Protein AF-A0A0D0AHR0-F1 (afdb_monomer_lite)

Organism: NCBI:txid930992

Sequence (178 aa):
MTPVDTYTAQATVGDVNKGITNHKNLESDSTALLVFGNGDGGGGALPKMLENLRRIRAATNEHRELPSVSMGSSVEEFFADIEEASKEGKTLPVWKGELYLEFHRGTYTSHGSIKKGNRKCEILLRDVERVATLTSLLKPKGHSYVYPKRAIDECWEKVLLNQFHDGKLMEFWRIYDV

Radius of gyration: 24.06 Å; chains: 1; bounding box: 58×38×59 Å

pLDDT: mean 90.04, std 12.07, range [38.44, 98.31]

Foldseek 3Di:
DAQLPDLADLLALVSQQSSQVSPPCVVLPRGGDRRHFHDPPDDGHDPVNVVSLVVLQVVCVVDVVGDHDDPDDDPVVVVVVSCVSNVNVVSPDDDDDDPDDPPDPCLVPPPVVLVVVLVVLVVVLVVLQVVLVCCVVVPDPPDPRDRPVVVSVVSVVVSVVCVPPCSSPDDPPVVPPD

Structure (mmCIF, N/CA/C/O backbone):
data_AF-A0A0D0AHR0-F1
#
_entry.id   AF-A0A0D0AHR0-F1
#
loop_
_atom_site.group_PDB
_atom_site.id
_atom_site.type_symbol
_atom_site.label_atom_id
_atom_site.label_alt_id
_atom_site.label_comp_id
_atom_site.label_asym_id
_atom_site.label_entity_id
_atom_site.label_seq_id
_atom_site.pdbx_PDB_ins_code
_atom_site.Cartn_x
_atom_site.Cartn_y
_atom_site.Cartn_z
_atom_site.occupancy
_atom_site.B_iso_or_equiv
_atom_site.auth_seq_id
_atom_site.auth_comp_id
_atom_site.auth_asym_id
_atom_site.auth_atom_id
_atom_site.pdbx_PDB_model_num
ATOM 1 N N . MET A 1 1 ? -5.793 -6.057 8.668 1.00 88.38 1 MET A N 1
ATOM 2 C CA . MET A 1 1 ? -6.557 -4.963 8.015 1.00 88.38 1 MET A CA 1
ATOM 3 C C . MET A 1 1 ? -7.205 -4.139 9.114 1.00 88.38 1 MET A C 1
ATOM 5 O O . MET A 1 1 ? -7.516 -4.724 10.144 1.00 88.38 1 MET A O 1
ATOM 9 N N . THR A 1 2 ? -7.371 -2.824 8.947 1.00 90.38 2 THR A N 1
ATOM 10 C CA . THR A 1 2 ? -8.048 -2.023 9.983 1.00 90.38 2 THR A CA 1
ATOM 11 C C . THR A 1 2 ? -9.527 -2.432 10.086 1.00 90.38 2 THR A C 1
ATOM 13 O O . THR A 1 2 ? -10.182 -2.535 9.048 1.00 90.38 2 THR A O 1
ATOM 16 N N . PRO A 1 3 ? -10.073 -2.667 11.293 1.00 93.06 3 PRO A N 1
ATOM 17 C CA . PRO A 1 3 ? -11.492 -2.994 11.473 1.00 93.06 3 PRO A CA 1
ATOM 18 C C . PRO A 1 3 ? -12.455 -1.834 11.178 1.00 93.06 3 PRO A C 1
ATOM 20 O O . PRO A 1 3 ? -13.663 -2.029 11.118 1.00 93.06 3 PRO A O 1
ATOM 23 N N . VAL A 1 4 ? -11.944 -0.612 11.007 1.00 93.38 4 VAL A N 1
ATOM 24 C CA . VAL A 1 4 ? -12.758 0.606 10.833 1.00 93.38 4 VAL A CA 1
ATOM 25 C C . VAL A 1 4 ? -13.273 0.763 9.388 1.00 93.38 4 VAL A C 1
ATOM 27 O O . VAL A 1 4 ? -14.006 1.704 9.094 1.00 93.38 4 VAL A O 1
ATOM 30 N N . ASP A 1 5 ? -12.923 -0.166 8.489 1.00 91.81 5 ASP A N 1
ATOM 31 C CA . ASP A 1 5 ? -13.314 -0.221 7.067 1.00 91.81 5 ASP A CA 1
ATOM 32 C C . ASP A 1 5 ? -12.935 1.027 6.243 1.00 91.81 5 ASP A C 1
ATOM 34 O O . ASP A 1 5 ? -13.360 1.193 5.101 1.00 91.81 5 ASP A O 1
ATOM 38 N N . THR A 1 6 ? -12.110 1.913 6.801 1.00 93.62 6 THR A N 1
ATOM 39 C CA . THR A 1 6 ? -11.575 3.087 6.120 1.00 93.62 6 THR A CA 1
ATOM 40 C C . THR A 1 6 ? -10.198 3.445 6.663 1.00 93.62 6 THR A C 1
ATOM 42 O O . THR A 1 6 ? -9.903 3.243 7.841 1.00 93.62 6 THR A O 1
ATOM 45 N N . TYR A 1 7 ? -9.361 4.009 5.796 1.00 93.69 7 TYR A N 1
ATOM 46 C CA . TYR A 1 7 ? -8.111 4.659 6.181 1.00 93.69 7 TYR A CA 1
ATOM 47 C C . TYR A 1 7 ? -8.281 6.181 6.379 1.00 93.69 7 TYR A C 1
ATOM 49 O O . TYR A 1 7 ? -7.326 6.874 6.723 1.00 93.69 7 TYR A O 1
ATOM 57 N N . THR A 1 8 ? -9.498 6.702 6.181 1.00 95.69 8 THR A N 1
ATOM 58 C CA . THR A 1 8 ? -9.861 8.124 6.289 1.00 95.69 8 THR A CA 1
ATOM 59 C C . THR A 1 8 ? -10.764 8.428 7.491 1.00 95.69 8 THR A C 1
ATOM 61 O O . THR A 1 8 ? -11.595 9.344 7.465 1.00 95.69 8 THR A O 1
ATOM 64 N N . ALA A 1 9 ? -10.628 7.645 8.570 1.00 96.44 9 ALA A N 1
ATOM 65 C CA . ALA A 1 9 ? -11.443 7.812 9.771 1.00 96.44 9 ALA A CA 1
ATOM 66 C C . ALA A 1 9 ? -11.324 9.238 10.335 1.00 96.44 9 ALA A C 1
ATOM 68 O O . ALA A 1 9 ? -10.282 9.888 10.230 1.00 96.44 9 ALA A O 1
ATOM 69 N N . GLN A 1 10 ? -12.391 9.728 10.969 1.00 96.31 10 GLN A N 1
ATOM 70 C CA . GLN A 1 10 ? -12.476 11.111 11.458 1.00 96.31 10 GLN A CA 1
ATOM 71 C C . GLN A 1 10 ? -12.183 11.221 12.961 1.00 96.31 10 GLN A C 1
ATOM 73 O O . GLN A 1 10 ? -12.466 12.249 13.586 1.00 96.31 10 GLN A O 1
ATOM 78 N N . ALA A 1 11 ? -11.604 10.163 13.540 1.00 95.81 11 ALA A N 1
ATOM 79 C CA . ALA A 1 11 ? -11.278 10.053 14.958 1.00 95.81 11 ALA A CA 1
ATOM 80 C C . ALA A 1 11 ? -12.490 10.320 15.869 1.00 95.81 11 ALA A C 1
ATOM 82 O O . ALA A 1 11 ? -12.405 11.033 16.872 1.00 95.81 11 ALA A O 1
ATOM 83 N N . THR A 1 12 ? -13.651 9.789 15.489 1.00 95.62 12 THR A N 1
ATOM 84 C CA . THR A 1 12 ? -14.868 9.874 16.300 1.00 95.62 12 THR A CA 1
ATOM 85 C C . THR A 1 12 ? -14.955 8.708 17.285 1.00 95.62 12 THR A C 1
ATOM 87 O O . THR A 1 12 ? -14.305 7.679 17.110 1.00 95.62 12 THR A O 1
ATOM 90 N N . VAL A 1 13 ? -15.810 8.831 18.308 1.00 94.50 13 VAL A N 1
ATOM 91 C CA . VAL A 1 13 ? -16.115 7.716 19.229 1.00 94.50 13 VAL A CA 1
ATOM 92 C C . VAL A 1 13 ? -16.622 6.492 18.458 1.00 94.50 13 VAL A C 1
ATOM 94 O O . VAL A 1 13 ? -16.250 5.365 18.768 1.00 94.50 13 VAL A O 1
ATOM 97 N N . GLY A 1 14 ? -17.432 6.714 17.417 1.00 94.38 14 GLY A N 1
ATOM 98 C CA . GLY A 1 14 ? -17.928 5.644 16.554 1.00 94.38 14 GLY A CA 1
ATOM 99 C C . GLY A 1 14 ? -16.807 4.915 15.812 1.00 94.38 14 GLY A C 1
ATOM 100 O O . GLY A 1 14 ? -16.839 3.692 15.735 1.00 94.38 14 GLY A O 1
ATOM 101 N N . ASP A 1 15 ? -15.800 5.641 15.319 1.00 95.25 15 ASP A N 1
ATOM 102 C CA . ASP A 1 15 ? -14.640 5.039 14.646 1.00 95.25 15 ASP A CA 1
ATOM 103 C C . ASP A 1 15 ? -13.801 4.198 15.616 1.00 95.25 15 ASP A C 1
ATOM 105 O O . ASP A 1 15 ? -13.403 3.083 15.284 1.00 95.25 15 ASP A O 1
ATOM 109 N N . VAL A 1 16 ? -13.584 4.697 16.838 1.00 94.38 16 VAL A N 1
ATOM 110 C CA . VAL A 1 16 ? -12.866 3.960 17.891 1.00 94.38 16 VAL A CA 1
ATOM 111 C C . VAL A 1 16 ? -13.621 2.688 18.277 1.00 94.38 16 VAL A C 1
ATOM 113 O O . VAL A 1 16 ? -13.024 1.615 18.322 1.00 94.38 16 VAL A O 1
ATOM 116 N N . ASN A 1 17 ? -14.939 2.771 18.482 1.00 93.62 17 ASN A N 1
ATOM 117 C CA . ASN A 1 17 ? -15.757 1.599 18.800 1.00 93.62 17 ASN A CA 1
ATOM 118 C C . ASN A 1 17 ? -15.735 0.556 17.679 1.00 93.62 17 ASN A C 1
ATOM 120 O O . ASN A 1 17 ? -15.578 -0.631 17.965 1.00 93.62 17 ASN A O 1
ATOM 124 N N . LYS A 1 18 ? -15.815 0.987 16.412 1.00 94.44 18 LYS A N 1
ATOM 125 C CA . LYS A 1 18 ? -15.683 0.088 15.253 1.00 94.44 18 LYS A CA 1
ATOM 126 C C . LYS A 1 18 ? -14.368 -0.680 15.265 1.00 94.44 18 LYS A C 1
ATOM 128 O O . LYS A 1 18 ? -14.365 -1.843 14.876 1.00 94.44 18 LYS A O 1
ATOM 133 N N . GLY A 1 19 ? -13.289 -0.066 15.755 1.00 92.25 19 GLY A N 1
ATOM 134 C CA . GLY A 1 19 ? -11.989 -0.715 15.918 1.00 92.25 19 GLY A CA 1
ATOM 135 C C . GLY A 1 19 ? -12.085 -2.067 16.628 1.00 92.25 19 GLY A C 1
ATOM 136 O O . GLY A 1 19 ? -11.433 -3.013 16.209 1.00 92.25 19 GLY A O 1
ATOM 137 N N . ILE A 1 20 ? -12.957 -2.191 17.631 1.00 91.31 20 ILE A N 1
ATOM 138 C CA . ILE A 1 20 ? -13.172 -3.455 18.344 1.00 91.31 20 ILE A CA 1
ATOM 139 C C . ILE A 1 20 ? -14.380 -4.212 17.791 1.00 91.31 20 ILE A C 1
ATOM 141 O O . ILE A 1 20 ? -14.270 -5.396 17.491 1.00 91.31 20 ILE A O 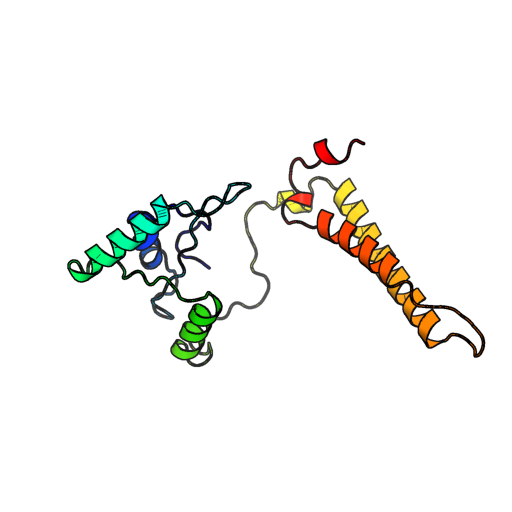1
ATOM 145 N N . THR A 1 21 ? -15.529 -3.557 17.599 1.00 92.31 21 THR A N 1
ATOM 146 C CA . THR A 1 21 ? -16.772 -4.263 17.236 1.00 92.31 21 THR A CA 1
ATOM 147 C C . THR A 1 21 ? -16.727 -4.916 15.854 1.00 92.31 21 THR A C 1
ATOM 149 O O . THR A 1 21 ? -17.436 -5.893 15.622 1.00 92.31 21 THR A O 1
ATOM 152 N N . ASN A 1 22 ? -15.916 -4.391 14.930 1.00 94.44 22 ASN A N 1
ATOM 153 C CA . ASN A 1 22 ? -15.763 -4.946 13.583 1.00 94.44 22 ASN A CA 1
ATOM 154 C C . ASN A 1 22 ? -14.549 -5.874 13.448 1.00 94.44 22 ASN A C 1
ATOM 156 O O . ASN A 1 22 ? -14.359 -6.457 12.374 1.00 94.44 22 ASN A O 1
ATOM 160 N N . HIS A 1 23 ? -13.727 -6.021 14.490 1.00 94.25 23 HIS A N 1
ATOM 161 C CA . HIS A 1 23 ? -12.523 -6.838 14.422 1.00 94.25 23 HIS A CA 1
ATOM 162 C C . HIS A 1 23 ? -12.910 -8.312 14.252 1.00 94.25 23 HIS A C 1
ATOM 164 O O . HIS A 1 23 ? -13.562 -8.909 15.105 1.00 94.25 23 HIS A O 1
ATOM 170 N N . LYS A 1 24 ? -12.548 -8.901 13.107 1.00 93.06 24 LYS A N 1
ATOM 171 C CA . LYS A 1 24 ? -13.088 -10.204 12.684 1.00 93.06 24 LYS A CA 1
ATOM 172 C C . LYS A 1 24 ? -12.522 -11.401 13.443 1.00 93.06 24 LYS A C 1
ATOM 174 O O . LYS A 1 24 ? -13.201 -12.416 13.478 1.00 93.06 24 LYS A O 1
ATOM 179 N N . ASN A 1 25 ? -11.338 -11.257 14.042 1.00 90.50 25 ASN A N 1
ATOM 180 C CA . ASN A 1 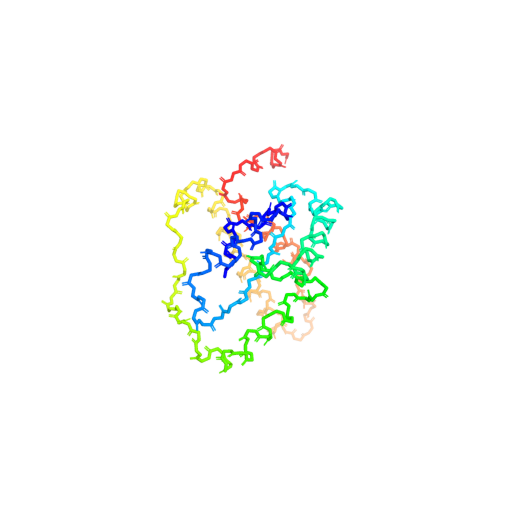25 ? -10.634 -12.334 14.747 1.00 90.50 25 ASN A CA 1
ATOM 181 C C . ASN A 1 25 ? -10.146 -11.863 16.133 1.00 90.50 25 ASN A C 1
ATOM 183 O O . ASN A 1 25 ? -8.947 -11.881 16.411 1.00 90.50 25 ASN A O 1
ATOM 187 N N . LEU A 1 26 ? -11.053 -11.342 16.971 1.00 89.81 26 LEU A N 1
ATOM 188 C CA . LEU A 1 26 ? -10.715 -10.840 18.321 1.00 89.81 26 LEU A CA 1
ATOM 189 C C . LEU A 1 26 ? -10.098 -11.912 19.231 1.00 89.81 26 LEU A C 1
ATOM 191 O O . LEU A 1 26 ? -9.380 -11.600 20.173 1.00 89.81 26 LEU A O 1
ATOM 195 N N . GLU A 1 27 ? -10.390 -13.179 18.954 1.00 86.44 27 GLU A N 1
ATOM 196 C CA . GLU A 1 27 ? -9.831 -14.338 19.642 1.00 86.44 27 GLU A CA 1
ATOM 197 C C . GLU A 1 27 ? -8.335 -14.537 19.380 1.00 86.44 27 GLU A C 1
ATOM 199 O O . GLU A 1 27 ? -7.667 -15.208 20.164 1.00 86.44 27 GLU A O 1
ATOM 204 N N . SER A 1 28 ? -7.818 -13.983 18.278 1.00 87.38 28 SER A N 1
ATOM 205 C CA . SER A 1 28 ? -6.396 -14.048 17.929 1.00 87.38 28 SER A CA 1
ATOM 206 C C . SER A 1 28 ? -5.619 -12.858 18.482 1.00 87.38 28 SER A C 1
ATOM 208 O O . SER A 1 28 ? -4.504 -13.037 18.962 1.00 87.38 28 SER A O 1
ATOM 210 N N . ASP A 1 29 ? -6.207 -11.665 18.408 1.00 88.81 29 ASP A N 1
ATOM 211 C CA . ASP A 1 29 ? -5.669 -10.433 18.977 1.00 88.81 29 ASP A CA 1
ATOM 212 C C . ASP A 1 29 ? -6.805 -9.432 19.235 1.00 88.81 29 ASP A C 1
ATOM 214 O O . ASP A 1 29 ? -7.741 -9.323 18.439 1.00 88.81 29 ASP A O 1
ATOM 218 N N . SER A 1 30 ? -6.727 -8.706 20.351 1.00 89.69 30 SER A N 1
ATOM 219 C CA . SER A 1 30 ? -7.757 -7.752 20.782 1.00 89.69 30 SER A CA 1
ATOM 220 C C . SER A 1 30 ? -7.371 -6.290 20.551 1.00 89.69 30 SER A C 1
ATOM 222 O O . SER A 1 30 ? -7.983 -5.397 21.142 1.00 89.69 30 SER A O 1
ATOM 224 N N . THR A 1 31 ? -6.343 -6.026 19.744 1.00 92.44 31 THR A N 1
ATOM 225 C CA . THR A 1 31 ? -5.900 -4.673 19.411 1.00 92.44 31 THR A CA 1
ATOM 226 C C . THR A 1 31 ? -6.340 -4.284 18.002 1.00 92.44 31 THR A C 1
ATOM 228 O O . THR A 1 31 ? -6.607 -5.115 17.138 1.00 92.44 31 THR A O 1
ATOM 231 N N . ALA A 1 32 ? -6.478 -2.982 17.760 1.00 94.12 32 ALA A N 1
ATOM 232 C CA . ALA A 1 32 ? -6.881 -2.474 16.459 1.00 94.12 32 ALA A CA 1
ATOM 233 C C . ALA A 1 32 ? -6.107 -1.208 16.115 1.00 94.12 32 ALA A C 1
ATOM 235 O O . ALA A 1 32 ? -6.036 -0.267 16.907 1.00 94.12 32 ALA A O 1
ATOM 236 N N . LEU A 1 33 ? -5.581 -1.165 14.892 1.00 95.19 33 LEU A N 1
ATOM 237 C CA . LEU A 1 33 ? -4.951 0.030 14.353 1.00 95.19 33 LEU A CA 1
ATOM 238 C C . LEU A 1 33 ? -6.019 0.969 13.781 1.00 95.19 33 LEU A C 1
ATOM 240 O O . LEU A 1 33 ? -6.675 0.651 12.781 1.00 95.19 33 LEU A O 1
ATOM 244 N N . LEU A 1 34 ? -6.173 2.140 14.400 1.00 95.69 34 LEU A N 1
ATOM 245 C CA . LEU A 1 34 ? -7.001 3.228 13.887 1.00 95.69 34 LEU A CA 1
ATOM 246 C C . LEU A 1 34 ? -6.171 4.107 12.946 1.00 95.69 34 LEU A C 1
ATOM 248 O O . LEU A 1 34 ? -5.272 4.822 13.384 1.00 95.69 34 LEU A O 1
ATOM 252 N N . VAL A 1 35 ? -6.516 4.096 11.661 1.00 95.62 35 VAL A N 1
ATOM 253 C CA . VAL A 1 35 ? -5.927 4.990 10.659 1.00 95.62 35 VAL A CA 1
ATOM 254 C C . VAL A 1 35 ? -6.906 6.133 10.407 1.00 95.62 35 VAL A C 1
ATOM 256 O O . VAL A 1 35 ? -8.058 5.892 10.051 1.00 95.62 35 VAL A O 1
ATOM 259 N N . PHE A 1 36 ? -6.474 7.372 10.637 1.00 95.50 36 PHE A N 1
ATOM 260 C CA . PHE A 1 36 ? -7.338 8.551 10.580 1.00 95.50 36 PHE A CA 1
ATOM 261 C C . PHE A 1 36 ? -6.689 9.698 9.802 1.00 95.50 36 PHE A C 1
ATOM 263 O O . PHE A 1 36 ? -5.468 9.856 9.789 1.00 95.50 36 PHE A O 1
ATOM 270 N N . GLY A 1 37 ? -7.524 10.522 9.173 1.00 96.00 37 GLY A N 1
ATOM 271 C CA . GLY A 1 37 ? -7.102 11.641 8.336 1.00 96.00 37 GLY A CA 1
ATOM 272 C C . GLY A 1 37 ? -7.936 11.777 7.068 1.00 96.00 37 GLY A C 1
ATOM 273 O O . GLY A 1 37 ? -8.821 10.976 6.793 1.00 96.00 37 GLY A O 1
ATOM 274 N N . ASN A 1 38 ? -7.661 12.814 6.283 1.00 94.88 38 ASN A N 1
ATOM 275 C CA . ASN A 1 38 ? -8.332 13.058 5.011 1.00 94.88 38 ASN A CA 1
ATOM 276 C C . ASN A 1 38 ? -7.473 12.508 3.862 1.00 94.88 38 ASN A C 1
ATOM 278 O O . ASN A 1 38 ? -6.495 13.149 3.473 1.00 94.88 38 ASN A O 1
ATOM 282 N N . GLY A 1 39 ? -7.826 11.315 3.372 1.00 91.25 39 GLY A N 1
ATOM 283 C CA . GLY A 1 39 ? -7.213 10.643 2.218 1.00 91.25 39 GLY A CA 1
ATOM 284 C C . GLY A 1 39 ? -7.861 11.024 0.884 1.00 91.25 39 GLY A C 1
ATOM 285 O O . GLY A 1 39 ? -8.443 12.101 0.783 1.00 91.25 39 GLY A O 1
ATOM 286 N N . ASP A 1 40 ? -7.735 10.165 -0.134 1.00 89.19 40 ASP A N 1
ATOM 287 C CA . ASP A 1 40 ? -8.353 10.342 -1.464 1.00 89.19 40 ASP A CA 1
ATOM 288 C C . ASP A 1 40 ? -8.050 11.711 -2.124 1.00 89.19 40 ASP A C 1
ATOM 290 O O . ASP A 1 40 ? -8.926 12.381 -2.668 1.00 89.19 40 ASP A O 1
ATOM 294 N N . GLY A 1 41 ? -6.792 12.165 -2.032 1.00 85.94 41 GLY A N 1
ATOM 295 C CA . GLY A 1 41 ? -6.362 13.496 -2.498 1.00 85.94 41 GLY A CA 1
ATOM 296 C C . GLY A 1 41 ? -6.561 14.633 -1.483 1.00 85.94 41 GLY A C 1
ATOM 297 O O . GLY A 1 41 ? -6.378 15.802 -1.821 1.00 85.94 41 GLY A O 1
ATOM 298 N N . GLY A 1 42 ? -6.933 14.310 -0.242 1.00 86.31 42 GLY A N 1
ATOM 299 C CA . GLY A 1 42 ? -7.057 15.242 0.878 1.00 86.31 42 GLY A CA 1
ATOM 300 C C . GLY A 1 42 ? -5.735 15.620 1.568 1.00 86.31 42 GLY A C 1
ATOM 301 O O . GLY A 1 42 ? -4.647 15.183 1.203 1.00 86.31 42 GLY A O 1
ATOM 302 N N . GLY A 1 43 ? -5.841 16.472 2.595 1.00 86.69 43 GLY A N 1
ATOM 303 C CA . GLY A 1 43 ? -4.708 17.087 3.306 1.00 86.69 43 GLY A CA 1
ATOM 304 C C . GLY A 1 43 ? -4.243 16.386 4.592 1.00 86.69 43 GLY A C 1
ATOM 305 O O . GLY A 1 43 ? -3.590 17.029 5.410 1.00 86.69 43 GLY A O 1
ATOM 306 N N . GLY A 1 44 ? -4.599 15.115 4.818 1.00 93.31 44 GLY A N 1
ATOM 307 C CA . GLY A 1 44 ? -4.176 14.356 6.005 1.00 93.31 44 GLY A CA 1
ATOM 308 C C . GLY A 1 44 ? -4.972 14.658 7.285 1.00 93.31 44 GLY A C 1
ATOM 309 O O . GLY A 1 44 ? -6.136 15.062 7.231 1.00 93.31 44 GLY A O 1
ATOM 310 N N . ALA A 1 45 ? -4.381 14.384 8.452 1.00 95.19 45 ALA A N 1
ATOM 311 C CA . ALA A 1 45 ? -5.050 14.517 9.749 1.00 95.19 45 ALA A CA 1
ATOM 312 C C . ALA A 1 45 ? -5.161 15.977 10.218 1.00 95.19 45 ALA A C 1
ATOM 314 O O . ALA A 1 45 ? -4.213 16.755 10.131 1.00 95.19 45 ALA A O 1
ATOM 315 N N . LEU A 1 46 ? -6.321 16.340 10.772 1.00 96.06 46 LEU A N 1
ATOM 316 C CA . LEU A 1 46 ? -6.586 17.689 11.281 1.00 96.06 46 LEU A CA 1
ATOM 317 C C . LEU A 1 46 ? -6.351 17.783 12.798 1.00 96.06 46 LEU A C 1
ATOM 319 O O . LEU A 1 46 ? -6.633 16.818 13.512 1.00 96.06 46 LEU A O 1
ATOM 323 N N . PRO A 1 47 ? -5.977 18.961 13.339 1.00 97.00 47 PRO A N 1
ATOM 324 C CA . PRO A 1 47 ? -5.819 19.159 14.785 1.00 97.00 47 PRO A CA 1
ATOM 325 C C . PRO A 1 47 ? -7.046 18.731 15.603 1.00 97.00 47 PRO A C 1
ATOM 327 O O . PRO A 1 47 ? -6.913 18.112 16.655 1.00 97.00 47 PRO A O 1
ATOM 330 N N . LYS A 1 48 ? -8.257 18.968 15.078 1.00 96.94 48 LYS A N 1
ATOM 331 C CA . LYS A 1 48 ? -9.520 18.524 15.692 1.00 96.94 48 LYS A CA 1
ATOM 332 C C . LYS A 1 48 ? -9.558 17.011 15.943 1.00 96.94 48 LYS A C 1
ATOM 334 O O . LYS A 1 48 ? -10.087 16.588 16.964 1.00 96.94 48 LYS A O 1
ATOM 339 N N . MET A 1 49 ? -9.016 16.205 15.029 1.00 97.44 49 MET A N 1
ATOM 340 C CA . MET A 1 49 ? -8.987 14.745 15.167 1.00 97.44 49 MET A CA 1
ATOM 341 C C . MET A 1 49 ? -8.111 14.336 16.353 1.00 97.44 49 MET A C 1
ATOM 343 O O . MET A 1 49 ? -8.518 13.509 17.162 1.00 97.44 49 MET A O 1
ATOM 347 N N . LEU A 1 50 ? -6.951 14.980 16.515 1.00 96.38 50 LEU A N 1
ATOM 348 C CA . LEU A 1 50 ? -6.063 14.744 17.656 1.00 96.38 50 LEU A CA 1
ATOM 349 C C . LEU A 1 50 ? -6.729 15.135 18.980 1.00 96.38 50 LEU A C 1
ATOM 351 O O . LEU A 1 50 ? -6.646 14.382 19.950 1.00 96.38 50 LEU A O 1
ATOM 355 N N . GLU A 1 51 ? -7.432 16.272 19.020 1.00 96.62 51 GLU A N 1
ATOM 356 C CA . GLU A 1 51 ? -8.164 16.671 20.227 1.00 96.62 51 GLU A CA 1
ATOM 357 C C . GLU A 1 51 ? -9.321 15.728 20.555 1.00 96.62 51 GLU A C 1
ATOM 359 O O . GLU A 1 51 ? -9.570 15.448 21.729 1.00 96.62 51 GLU A O 1
ATOM 364 N N . ASN A 1 52 ? -10.000 15.184 19.543 1.00 96.06 52 ASN A N 1
ATOM 365 C CA . ASN A 1 52 ? -11.010 14.156 19.761 1.00 96.06 52 ASN A CA 1
ATOM 366 C C . ASN A 1 52 ? -10.393 12.905 20.399 1.00 96.06 52 ASN A C 1
ATOM 368 O O . ASN A 1 52 ? -10.894 12.457 21.426 1.00 96.06 52 ASN A O 1
ATOM 372 N N . LEU A 1 53 ? -9.283 12.381 19.864 1.00 95.69 53 LEU A N 1
ATOM 373 C CA . LEU A 1 53 ? -8.615 11.201 20.435 1.00 95.69 53 LEU A CA 1
ATOM 374 C C . LEU A 1 53 ? -8.140 11.447 21.869 1.00 95.69 53 LEU A C 1
ATOM 376 O O . LEU A 1 53 ? -8.296 10.575 22.721 1.00 95.69 53 LEU A O 1
ATOM 380 N N . ARG A 1 54 ? -7.620 12.645 22.170 1.00 94.69 54 ARG A N 1
ATOM 381 C CA . ARG A 1 54 ? -7.251 13.024 23.543 1.00 94.69 54 ARG A CA 1
ATOM 382 C C . ARG A 1 54 ? -8.450 13.006 24.486 1.00 94.69 54 ARG A C 1
ATOM 384 O O . ARG A 1 54 ? -8.336 12.480 25.590 1.00 94.69 54 ARG A O 1
ATOM 391 N N . ARG A 1 55 ? -9.597 13.545 24.060 1.00 94.25 55 ARG A N 1
ATOM 392 C CA . ARG A 1 55 ? -10.838 13.540 24.855 1.00 94.25 55 ARG A CA 1
ATOM 393 C C . ARG A 1 55 ? -11.399 12.135 25.041 1.00 94.25 55 ARG A C 1
ATOM 395 O O . ARG A 1 55 ? -11.818 11.808 26.144 1.00 94.25 55 ARG A O 1
ATOM 402 N N . ILE A 1 56 ? -11.366 11.305 23.998 1.00 94.38 56 ILE A N 1
ATOM 403 C CA . ILE A 1 56 ? -11.788 9.900 24.071 1.00 94.38 56 ILE A CA 1
ATOM 404 C C . ILE A 1 56 ? -10.909 9.150 25.072 1.00 94.38 56 ILE A C 1
ATOM 406 O O . ILE A 1 56 ? -11.430 8.539 25.998 1.00 94.38 56 ILE A O 1
ATOM 410 N N . ARG A 1 57 ? -9.581 9.283 24.965 1.00 93.19 57 ARG A N 1
ATOM 411 C CA . ARG A 1 57 ? -8.639 8.691 25.923 1.00 93.19 57 ARG A CA 1
ATOM 412 C C . ARG A 1 57 ? -8.899 9.173 27.353 1.00 93.19 57 ARG A C 1
ATOM 414 O O 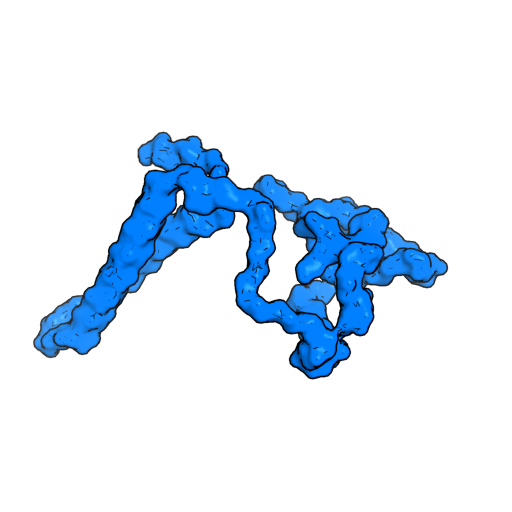. ARG A 1 57 ? -8.927 8.363 28.272 1.00 93.19 57 ARG A O 1
ATOM 421 N N . ALA A 1 58 ? -9.127 10.470 27.555 1.00 92.06 58 ALA A N 1
ATOM 422 C CA . ALA A 1 58 ? -9.459 10.998 28.877 1.00 92.06 58 ALA A CA 1
ATOM 423 C C . ALA A 1 58 ? -10.754 10.382 29.438 1.00 92.06 58 ALA A C 1
ATOM 425 O O . ALA A 1 58 ? -10.773 9.975 30.594 1.00 92.06 58 ALA A O 1
ATOM 426 N N . ALA A 1 59 ? -11.798 10.239 28.614 1.00 91.56 59 ALA A N 1
ATOM 427 C CA . ALA A 1 59 ? -13.057 9.614 29.019 1.00 91.56 59 ALA A CA 1
ATOM 428 C C . ALA A 1 59 ? -12.900 8.122 29.366 1.00 91.56 59 ALA A C 1
ATOM 430 O O . ALA A 1 59 ? -13.542 7.648 30.301 1.00 91.56 59 ALA A O 1
ATOM 431 N N . THR A 1 60 ? -12.014 7.389 28.676 1.00 90.00 60 THR A N 1
ATOM 432 C CA . THR A 1 60 ? -11.764 5.958 28.956 1.00 90.00 60 THR A CA 1
ATOM 433 C C . THR A 1 60 ? -11.158 5.698 30.339 1.00 90.00 60 THR A C 1
ATOM 435 O O . THR A 1 60 ? -11.274 4.589 30.857 1.00 90.00 60 THR A O 1
ATOM 438 N N . ASN A 1 61 ? -10.558 6.714 30.974 1.00 84.94 61 ASN A N 1
ATOM 439 C CA . ASN A 1 61 ? -10.048 6.595 32.343 1.00 84.94 61 ASN A CA 1
ATOM 440 C C . ASN A 1 61 ? -11.178 6.419 33.373 1.00 84.94 61 ASN A C 1
ATOM 442 O O . ASN A 1 61 ? -10.969 5.774 34.398 1.00 84.94 61 ASN A O 1
ATOM 446 N N . GLU A 1 62 ? -12.362 6.981 33.102 1.00 86.00 62 GLU A N 1
ATOM 447 C CA . GLU A 1 62 ? -13.530 6.921 33.993 1.00 86.00 62 GLU A CA 1
ATOM 448 C C . GLU A 1 62 ? -14.596 5.932 33.491 1.00 86.00 62 GLU A C 1
ATOM 450 O O . GLU A 1 62 ? -15.277 5.292 34.292 1.00 86.00 62 GLU A O 1
ATOM 455 N N . HIS A 1 63 ? -14.704 5.743 32.172 1.00 83.44 63 HIS A N 1
ATOM 456 C CA . HIS A 1 63 ? -15.708 4.891 31.533 1.00 83.44 63 HIS A CA 1
ATOM 457 C C . HIS A 1 63 ? -15.061 3.756 30.728 1.00 83.44 63 HIS A C 1
ATOM 459 O O . HIS A 1 63 ? -14.528 3.970 29.642 1.00 83.44 63 HIS A O 1
ATOM 465 N N . ARG A 1 64 ? -15.170 2.517 31.229 1.00 80.94 64 ARG A N 1
ATOM 466 C CA . ARG A 1 64 ? -14.585 1.312 30.598 1.00 80.94 64 ARG A CA 1
ATOM 467 C C . ARG A 1 64 ? -15.348 0.777 29.382 1.00 80.94 64 ARG A C 1
ATOM 469 O O . ARG A 1 64 ? -14.908 -0.188 28.770 1.00 80.94 64 ARG A O 1
ATOM 476 N N . GLU A 1 65 ? -16.493 1.364 29.053 1.00 84.00 65 GLU A N 1
ATOM 477 C CA . GLU A 1 65 ? -17.316 0.944 27.909 1.00 84.00 65 GLU A CA 1
ATOM 478 C C . GLU A 1 65 ? -16.702 1.350 26.561 1.00 84.00 65 GLU A C 1
ATOM 480 O O . GLU A 1 65 ? -17.061 0.794 25.525 1.00 84.00 65 GLU A O 1
ATOM 485 N N . LEU A 1 66 ? -15.769 2.307 26.571 1.00 85.00 66 LEU A N 1
ATOM 486 C CA . LEU A 1 66 ? -15.033 2.736 25.389 1.00 85.00 66 LEU A CA 1
ATOM 487 C C . LEU A 1 66 ? -13.673 2.023 25.308 1.00 85.00 66 LEU A C 1
ATOM 489 O O . LEU A 1 66 ? -12.990 1.899 26.329 1.00 85.00 66 LEU A O 1
ATOM 493 N N . PRO A 1 67 ? -13.232 1.602 24.107 1.00 88.25 67 PRO A N 1
ATOM 494 C CA . PRO A 1 67 ? -11.884 1.091 23.905 1.00 88.25 67 PRO A CA 1
ATOM 495 C C . PRO A 1 67 ? -10.830 2.132 24.286 1.00 88.25 67 PRO A C 1
ATOM 497 O O . PRO A 1 67 ? -10.939 3.306 23.925 1.00 88.25 67 PRO A O 1
ATOM 500 N N . SER A 1 68 ? -9.785 1.686 24.983 1.00 89.75 68 SER A N 1
ATOM 501 C CA . SER A 1 68 ? -8.635 2.536 25.289 1.00 89.75 68 SER A CA 1
ATOM 502 C C . SER A 1 68 ? -7.905 2.920 24.003 1.00 89.75 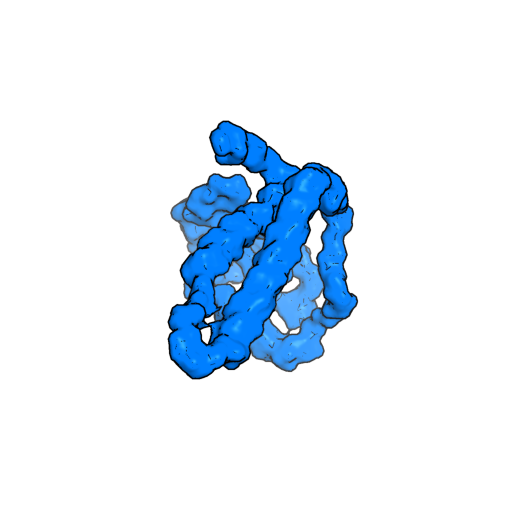68 SER A C 1
ATOM 504 O O . SER A 1 68 ? -7.646 2.076 23.145 1.00 89.75 68 SER A O 1
ATOM 506 N N . VAL A 1 69 ? -7.552 4.198 23.882 1.00 93.00 69 VAL A N 1
ATOM 507 C CA . VAL A 1 69 ? -6.797 4.726 22.743 1.00 93.00 69 VAL A CA 1
ATOM 508 C C . VAL A 1 69 ? -5.372 5.033 23.189 1.00 93.00 69 VAL A C 1
ATOM 510 O O . VAL A 1 69 ? -5.154 5.890 24.050 1.00 93.00 69 VAL A O 1
ATOM 513 N N . SER A 1 70 ? -4.397 4.378 22.560 1.00 91.44 70 SER A N 1
ATOM 514 C CA . SER A 1 70 ? -2.980 4.727 22.675 1.00 91.44 70 SER A CA 1
ATOM 515 C C . SER A 1 70 ? -2.535 5.532 21.455 1.00 91.44 70 SER A C 1
ATOM 517 O O . SER A 1 70 ? -2.909 5.229 20.327 1.00 91.44 70 SER A O 1
ATOM 519 N N . MET A 1 71 ? -1.753 6.583 21.693 1.00 90.88 71 MET A N 1
ATOM 520 C CA . MET A 1 71 ? -1.188 7.465 20.671 1.00 90.88 71 MET A CA 1
ATOM 521 C C . MET A 1 71 ? 0.284 7.692 21.001 1.00 90.88 71 MET A C 1
ATOM 523 O O . MET A 1 71 ? 0.608 7.923 22.167 1.00 90.88 71 MET A O 1
ATOM 527 N N . GLY A 1 72 ? 1.140 7.699 19.980 1.00 86.81 72 GLY A N 1
ATOM 528 C CA . GLY A 1 72 ? 2.583 7.927 20.119 1.00 86.81 72 GLY A CA 1
ATOM 529 C C . GLY A 1 72 ? 3.451 6.730 19.733 1.00 86.81 72 GLY A C 1
ATOM 530 O O . GLY A 1 72 ? 4.644 6.926 19.534 1.00 86.81 72 GLY A O 1
ATOM 531 N N . SER A 1 73 ? 2.855 5.548 19.572 1.00 91.75 73 SER A N 1
ATOM 532 C CA . SER A 1 73 ? 3.536 4.362 19.049 1.00 91.75 73 SER A CA 1
ATOM 533 C C . SER A 1 73 ? 3.595 4.363 17.526 1.00 91.75 73 SER A C 1
ATOM 535 O O . SER A 1 73 ? 2.700 4.895 16.858 1.00 91.75 73 SER A O 1
ATOM 537 N N . SER A 1 74 ? 4.647 3.763 16.976 1.00 95.50 74 SER A N 1
ATOM 538 C CA . SER A 1 74 ? 4.768 3.564 15.532 1.00 95.50 74 SER A CA 1
ATOM 539 C C . SER A 1 74 ? 3.938 2.361 15.063 1.00 95.50 74 SER A C 1
ATOM 541 O O . SER A 1 74 ? 3.494 1.524 15.850 1.00 95.50 74 SER A O 1
ATOM 543 N N . VAL A 1 75 ? 3.725 2.255 13.749 1.00 95.81 75 VAL A N 1
ATOM 544 C CA . VAL A 1 75 ? 3.092 1.064 13.154 1.00 95.81 75 VAL A CA 1
ATOM 545 C C . VAL A 1 75 ? 3.987 -0.173 13.315 1.00 95.81 75 VAL A C 1
ATOM 547 O O . VAL A 1 75 ? 3.481 -1.285 13.414 1.00 95.81 75 VAL A O 1
ATOM 550 N N . GLU A 1 76 ? 5.306 0.017 13.368 1.00 97.06 76 GLU A N 1
ATOM 551 C CA . GLU A 1 76 ? 6.276 -1.063 13.576 1.00 97.06 76 GLU A CA 1
ATOM 552 C C . GLU A 1 76 ? 6.145 -1.646 14.986 1.00 97.06 76 GLU A C 1
ATOM 554 O O . GLU A 1 76 ? 6.070 -2.862 15.127 1.00 97.06 76 GLU A O 1
ATOM 559 N N . GLU A 1 77 ? 6.028 -0.788 16.005 1.00 96.69 77 GLU A N 1
ATOM 560 C CA . GLU A 1 77 ? 5.771 -1.205 17.391 1.00 96.69 77 GLU A CA 1
ATOM 561 C C . GLU A 1 77 ? 4.447 -1.970 17.502 1.00 96.69 77 GLU A C 1
ATOM 563 O O . GLU A 1 77 ? 4.410 -3.051 18.077 1.00 96.69 77 GLU A O 1
ATOM 568 N N . PHE A 1 78 ? 3.382 -1.479 16.859 1.00 95.19 78 PHE A N 1
ATOM 569 C CA . PHE A 1 78 ? 2.090 -2.171 16.828 1.00 95.19 78 PHE A CA 1
ATOM 570 C C . PHE A 1 78 ? 2.190 -3.601 16.268 1.00 95.19 78 PHE A C 1
ATOM 572 O O . PHE A 1 78 ? 1.605 -4.530 16.822 1.00 95.19 78 PHE A O 1
ATOM 579 N N . PHE A 1 79 ? 2.921 -3.803 15.167 1.00 95.81 79 PHE A N 1
ATOM 580 C CA . PHE A 1 79 ? 3.091 -5.146 14.605 1.00 95.81 79 PHE A CA 1
ATOM 581 C C . PHE A 1 79 ? 4.036 -6.024 15.429 1.00 95.81 79 PHE A C 1
ATOM 583 O O . PHE A 1 79 ? 3.809 -7.232 15.479 1.00 95.81 79 PHE A O 1
ATOM 590 N N . ALA A 1 80 ? 5.039 -5.442 16.092 1.00 96.06 80 ALA A N 1
ATOM 591 C CA . ALA A 1 80 ? 5.901 -6.168 17.021 1.00 96.06 80 ALA A CA 1
ATOM 592 C C . ALA A 1 80 ? 5.102 -6.706 18.221 1.00 96.06 80 ALA A C 1
ATOM 594 O O . ALA A 1 80 ? 5.234 -7.882 18.560 1.00 96.06 80 ALA A O 1
ATOM 595 N N . ASP A 1 81 ? 4.204 -5.894 18.789 1.00 94.31 81 ASP A N 1
ATOM 596 C CA . ASP A 1 81 ? 3.320 -6.305 19.886 1.00 94.31 81 ASP A CA 1
ATOM 597 C C . ASP A 1 81 ? 2.408 -7.473 19.467 1.00 94.31 81 ASP A C 1
ATOM 599 O O . ASP A 1 81 ? 2.254 -8.451 20.202 1.00 94.31 81 ASP A O 1
ATOM 603 N N . ILE A 1 82 ? 1.834 -7.413 18.256 1.00 94.38 82 ILE A N 1
ATOM 604 C CA . ILE A 1 82 ? 1.016 -8.507 17.705 1.00 94.38 82 ILE A CA 1
ATOM 605 C C . ILE A 1 82 ? 1.853 -9.769 17.498 1.00 94.38 82 ILE A C 1
ATOM 607 O O . ILE A 1 82 ? 1.392 -10.872 17.802 1.00 94.38 82 ILE A O 1
ATOM 611 N N . GLU A 1 83 ? 3.061 -9.645 16.950 1.00 95.31 83 GLU A N 1
ATOM 612 C CA . GLU A 1 83 ? 3.951 -10.783 16.713 1.00 95.31 83 GLU A CA 1
ATOM 613 C C . GLU A 1 83 ? 4.305 -11.491 18.028 1.00 95.31 83 GLU A C 1
ATOM 615 O O . GLU A 1 83 ? 4.184 -12.717 18.114 1.00 95.31 83 GLU A O 1
ATOM 620 N N . GLU A 1 84 ? 4.652 -10.732 19.070 1.00 94.94 84 GLU A N 1
ATOM 621 C CA . GLU A 1 84 ? 4.934 -11.264 20.404 1.00 94.94 84 GLU A CA 1
ATOM 622 C C . GLU A 1 84 ? 3.693 -11.939 21.015 1.00 94.94 84 GLU A C 1
ATOM 624 O O . GLU A 1 84 ? 3.744 -13.115 21.397 1.00 94.94 84 GLU A O 1
ATOM 629 N N . ALA A 1 85 ? 2.551 -11.243 21.036 1.00 93.69 85 ALA A N 1
ATOM 630 C CA . ALA A 1 85 ? 1.302 -11.750 21.609 1.00 93.69 85 ALA A CA 1
ATOM 631 C C . ALA A 1 85 ? 0.802 -13.028 20.912 1.00 93.69 85 ALA A C 1
ATOM 633 O O . ALA A 1 85 ? 0.243 -13.925 21.551 1.00 93.69 85 ALA A O 1
ATOM 634 N N . SER A 1 86 ? 1.052 -13.149 19.607 1.00 94.56 86 SER A N 1
ATOM 635 C CA . SER A 1 86 ? 0.624 -14.285 18.784 1.00 94.56 86 SER A CA 1
ATOM 636 C C . SER A 1 86 ? 1.629 -15.443 18.708 1.00 94.56 86 SER A C 1
ATOM 638 O O . SER A 1 86 ? 1.489 -16.344 17.871 1.00 94.56 86 SER A O 1
ATOM 640 N N . LYS A 1 87 ? 2.637 -15.465 19.594 1.00 94.81 87 LYS A N 1
ATOM 641 C CA . LYS A 1 87 ? 3.706 -16.481 19.631 1.00 94.81 87 LYS A CA 1
ATOM 642 C C . LYS A 1 87 ? 4.467 -16.568 18.305 1.00 94.81 87 LYS A C 1
ATOM 644 O O . LYS A 1 87 ? 4.619 -17.666 17.759 1.00 94.81 87 LYS A O 1
ATOM 649 N N . GLU A 1 88 ? 4.932 -15.426 17.803 1.00 94.75 88 GLU A N 1
ATOM 650 C CA . GLU A 1 88 ? 5.578 -15.275 16.490 1.00 94.75 88 GLU A CA 1
ATOM 651 C C . GLU A 1 88 ? 4.604 -15.608 15.341 1.00 94.75 88 GLU A C 1
ATOM 653 O O . GLU A 1 88 ? 4.930 -16.343 14.407 1.00 94.75 88 GLU A O 1
ATOM 658 N N . GLY A 1 89 ? 3.346 -15.166 15.455 1.00 93.50 89 GLY A N 1
ATOM 659 C CA . GLY A 1 89 ? 2.304 -15.404 14.450 1.00 93.50 89 GLY A CA 1
ATOM 660 C C . GLY A 1 89 ? 1.714 -16.818 14.422 1.00 93.50 89 GLY A C 1
ATOM 661 O O . GLY A 1 89 ? 0.808 -17.079 13.631 1.00 93.50 89 GLY A O 1
ATOM 662 N N . LYS A 1 90 ? 2.171 -17.745 15.277 1.00 94.62 90 LYS A N 1
ATOM 663 C CA . LYS A 1 90 ? 1.722 -19.155 15.286 1.00 94.62 90 LYS A CA 1
ATOM 664 C C . LYS A 1 90 ? 0.245 -19.325 15.637 1.00 94.62 90 LYS A C 1
ATOM 666 O O . LYS A 1 90 ? -0.334 -20.356 15.303 1.00 94.62 90 LYS A O 1
ATOM 671 N N . THR A 1 91 ? -0.350 -18.359 16.335 1.00 93.75 91 THR A N 1
ATOM 672 C CA . THR A 1 91 ? -1.776 -18.378 16.690 1.00 93.75 91 THR A CA 1
ATOM 673 C C . THR A 1 91 ? -2.653 -17.578 15.728 1.00 93.75 91 THR A C 1
ATOM 675 O O . THR A 1 91 ? -3.869 -17.594 15.891 1.00 93.75 91 THR A O 1
ATOM 678 N N . LEU A 1 92 ? -2.072 -16.900 14.731 1.00 95.00 92 LEU A N 1
ATOM 679 C CA . LEU A 1 92 ? -2.831 -16.140 13.739 1.00 95.00 92 LEU A CA 1
ATOM 680 C C . LEU A 1 92 ? -3.402 -17.062 12.648 1.00 95.00 92 LEU A C 1
ATOM 682 O O . LEU A 1 92 ? -2.786 -18.070 12.286 1.00 95.00 92 LEU A O 1
ATOM 686 N N . PRO A 1 93 ? -4.564 -16.717 12.066 1.00 93.88 93 PRO A N 1
ATOM 687 C CA . PRO A 1 93 ? -5.105 -17.442 10.925 1.00 93.88 93 PRO A CA 1
ATOM 688 C C . PRO A 1 93 ? -4.192 -17.319 9.698 1.00 93.88 93 PRO A C 1
ATOM 690 O O . PRO A 1 93 ? -3.615 -16.267 9.421 1.00 93.88 93 PRO A O 1
ATOM 693 N N . VAL A 1 94 ? -4.107 -18.397 8.915 1.00 94.25 94 VAL A N 1
ATOM 694 C CA . VAL A 1 94 ? -3.259 -18.462 7.718 1.00 94.25 94 VAL A CA 1
ATOM 695 C C . VAL A 1 94 ? -4.106 -18.329 6.457 1.00 94.25 94 VAL A C 1
ATOM 697 O O . VAL A 1 94 ? -4.958 -19.174 6.182 1.00 94.25 94 VAL A O 1
ATOM 700 N N . TRP A 1 95 ? -3.807 -17.320 5.638 1.00 95.31 95 TRP A N 1
ATOM 701 C CA . TRP A 1 95 ? -4.316 -17.211 4.270 1.00 95.31 95 TRP A CA 1
ATOM 702 C C . TRP A 1 95 ? -3.286 -17.757 3.276 1.00 95.31 95 TRP A C 1
ATOM 704 O O . TRP A 1 95 ? -2.129 -17.337 3.288 1.00 95.31 95 TRP A O 1
ATOM 714 N N . LYS A 1 96 ? -3.685 -18.692 2.403 1.00 96.88 96 LYS A N 1
ATOM 715 C CA . LYS A 1 96 ? -2.806 -19.273 1.371 1.00 96.88 96 LYS A CA 1
ATOM 716 C C . LYS A 1 96 ? -3.285 -18.877 -0.022 1.00 96.88 96 LYS A C 1
ATOM 718 O O . LYS A 1 96 ? -4.367 -19.280 -0.432 1.00 96.88 96 LYS A O 1
ATOM 723 N N . GLY A 1 97 ? -2.441 -18.159 -0.760 1.00 96.44 97 GLY A N 1
ATOM 724 C CA . GLY A 1 97 ? -2.726 -17.704 -2.122 1.00 96.44 97 GLY A CA 1
ATOM 725 C C . GLY A 1 97 ? -3.027 -16.209 -2.195 1.00 96.44 97 GLY A C 1
ATOM 726 O O . GLY A 1 97 ? -2.601 -15.438 -1.338 1.00 96.44 97 GLY A O 1
ATOM 727 N N . GLU A 1 98 ? -3.734 -15.802 -3.246 1.00 95.81 98 GLU A N 1
ATOM 728 C CA . GLU A 1 98 ? -4.096 -14.405 -3.494 1.00 95.81 98 GLU A CA 1
ATOM 729 C C . GLU A 1 98 ? -5.207 -13.933 -2.546 1.00 95.81 98 GLU A C 1
ATOM 731 O O . GLU A 1 98 ? -6.162 -14.663 -2.274 1.00 95.81 98 GLU A O 1
ATOM 736 N N . LEU A 1 99 ? -5.105 -12.691 -2.068 1.00 95.38 99 LEU A N 1
ATOM 737 C CA . LEU A 1 99 ? -6.225 -11.979 -1.452 1.00 95.38 99 LEU A CA 1
ATOM 738 C C . LEU A 1 99 ? -7.124 -11.437 -2.566 1.00 95.38 99 LEU A C 1
ATOM 740 O O . LEU A 1 99 ? -6.962 -10.305 -3.020 1.00 95.38 99 LEU A O 1
ATOM 744 N N . TYR A 1 100 ? -8.036 -12.280 -3.047 1.00 94.31 100 TYR A N 1
ATOM 745 C CA . TYR A 1 100 ? -8.911 -11.927 -4.157 1.00 94.31 100 TYR A CA 1
ATOM 746 C C . TYR A 1 100 ? -9.925 -10.853 -3.746 1.00 94.31 100 TYR A C 1
ATOM 748 O O . TYR A 1 100 ? -10.777 -11.081 -2.886 1.00 94.31 100 TYR A O 1
ATOM 756 N N . LEU A 1 101 ? -9.855 -9.685 -4.386 1.00 92.88 101 LEU A N 1
ATOM 757 C CA . LEU A 1 101 ? -10.821 -8.610 -4.189 1.00 92.88 101 LEU A CA 1
ATOM 758 C C . LEU A 1 101 ? -11.994 -8.780 -5.160 1.00 92.88 101 LEU A C 1
ATOM 760 O O . LEU A 1 101 ? -11.841 -8.709 -6.378 1.00 92.88 101 LEU A O 1
ATOM 764 N N . GLU A 1 102 ? -13.196 -8.970 -4.621 1.00 93.50 102 GLU A N 1
ATOM 765 C CA . GLU A 1 102 ? -14.379 -9.227 -5.447 1.00 93.50 102 GLU A CA 1
ATOM 766 C C . GLU A 1 102 ? -14.910 -7.982 -6.176 1.00 93.50 102 GLU A C 1
ATOM 768 O O . GLU A 1 102 ? -15.676 -8.112 -7.134 1.00 93.50 102 GLU A O 1
ATOM 773 N N . PHE A 1 103 ? -14.471 -6.792 -5.767 1.00 92.19 103 PHE A N 1
ATOM 774 C CA . PHE A 1 103 ? -14.879 -5.505 -6.321 1.00 92.19 103 PHE A CA 1
ATOM 775 C C . PHE A 1 103 ? -13.969 -5.028 -7.457 1.00 92.19 103 PHE A C 1
ATOM 777 O O . PHE A 1 103 ? -12.881 -5.546 -7.685 1.00 92.19 103 PHE A O 1
ATOM 784 N N . HIS A 1 104 ? -14.436 -4.016 -8.192 1.00 90.12 104 HIS A N 1
ATOM 785 C CA . HIS A 1 104 ? -13.663 -3.309 -9.216 1.00 90.12 104 HIS A CA 1
ATOM 786 C C . HIS A 1 104 ? -13.032 -4.206 -10.300 1.00 90.12 104 HIS A C 1
ATOM 788 O O . HIS A 1 104 ? -12.034 -3.837 -10.896 1.00 90.12 104 HIS A O 1
ATOM 794 N N . ARG A 1 105 ? -13.604 -5.359 -10.662 1.00 91.69 105 ARG A N 1
ATOM 795 C CA . ARG A 1 105 ? -12.997 -6.260 -11.675 1.00 91.69 105 ARG A CA 1
ATOM 796 C C . ARG A 1 105 ? -12.872 -5.648 -13.079 1.00 91.69 105 ARG A C 1
ATOM 798 O O . ARG A 1 105 ? -12.014 -6.053 -13.859 1.00 91.69 105 ARG A O 1
ATOM 805 N N . GLY A 1 106 ? -13.692 -4.644 -13.405 1.00 89.38 106 GLY A N 1
ATOM 806 C CA . GLY A 1 106 ? -13.597 -3.907 -14.676 1.00 89.38 106 GLY A CA 1
ATOM 807 C C . GLY A 1 106 ? -12.241 -3.220 -14.878 1.00 89.38 106 GLY A C 1
ATOM 808 O O . GLY A 1 106 ? -11.806 -2.998 -16.006 1.00 89.38 106 GLY A O 1
ATOM 809 N N . THR A 1 107 ? -11.520 -2.974 -13.786 1.00 89.00 107 THR A N 1
ATOM 810 C CA . THR A 1 107 ? -10.189 -2.364 -13.766 1.00 89.00 107 THR A CA 1
ATOM 811 C C . THR A 1 107 ? -9.155 -3.127 -14.593 1.00 89.00 107 THR A C 1
ATOM 813 O O . THR A 1 107 ? -8.269 -2.510 -15.191 1.00 89.00 107 THR A O 1
ATOM 816 N N . TYR A 1 108 ? -9.301 -4.450 -14.712 1.00 87.75 108 TYR A N 1
ATOM 817 C CA . TYR A 1 108 ? -8.404 -5.297 -15.495 1.00 87.75 108 TYR A CA 1
ATOM 818 C C . TYR A 1 108 ? -8.539 -5.097 -17.009 1.00 87.75 108 TYR A C 1
ATOM 820 O O . TYR A 1 108 ? -7.556 -5.275 -17.728 1.00 87.75 108 TYR A O 1
ATOM 828 N N . THR A 1 109 ? -9.715 -4.702 -17.505 1.00 89.69 109 THR A N 1
ATOM 829 C CA . THR A 1 109 ? -10.015 -4.656 -18.949 1.00 89.69 109 THR A CA 1
ATOM 830 C C . THR A 1 109 ? -10.193 -3.241 -19.498 1.00 89.69 109 THR A C 1
ATOM 832 O O . THR A 1 109 ? -9.829 -2.992 -20.650 1.00 89.69 109 THR A O 1
ATOM 835 N N . SER A 1 110 ? -10.667 -2.291 -18.686 1.00 88.75 110 SER A N 1
ATOM 836 C CA . SER A 1 110 ? -10.780 -0.878 -19.073 1.00 88.75 110 SER A CA 1
ATOM 837 C C . SER A 1 110 ? -9.429 -0.288 -19.500 1.00 88.75 110 SER A C 1
ATOM 839 O O . SER A 1 110 ? -8.379 -0.716 -19.025 1.00 88.75 110 SER A O 1
ATOM 841 N N . HIS A 1 111 ? -9.421 0.710 -20.389 1.00 88.62 111 HIS A N 1
ATOM 842 C CA . HIS A 1 111 ? -8.197 1.389 -20.860 1.00 88.62 111 HIS A CA 1
ATOM 843 C C . HIS A 1 111 ? -7.091 0.442 -21.381 1.00 88.62 111 HIS A C 1
ATOM 845 O O . HIS A 1 111 ? -5.911 0.566 -21.038 1.00 88.62 111 HIS A O 1
ATOM 851 N N . GLY A 1 112 ? -7.458 -0.518 -22.238 1.00 90.62 112 GLY A N 1
ATOM 852 C CA . GLY A 1 112 ? -6.531 -1.520 -22.780 1.00 90.62 112 GLY A CA 1
ATOM 853 C C . GLY A 1 112 ? -5.309 -0.951 -23.520 1.00 90.62 112 GLY A C 1
ATOM 854 O O . GLY A 1 112 ? -4.238 -1.557 -23.480 1.00 90.62 112 GLY A O 1
ATOM 855 N N . SER A 1 113 ? -5.419 0.227 -24.147 1.00 90.81 113 SER A N 1
ATOM 856 C CA . SER A 1 113 ? -4.293 0.908 -24.809 1.00 90.81 113 SER A CA 1
ATOM 857 C C . SER A 1 113 ? -3.182 1.291 -23.824 1.00 90.81 113 SER A C 1
ATOM 859 O O . SER A 1 113 ? -2.014 0.999 -24.085 1.00 90.81 113 SER A O 1
ATOM 861 N N . ILE A 1 114 ? -3.544 1.852 -22.665 1.00 90.25 114 ILE A N 1
ATOM 862 C CA . ILE A 1 114 ? -2.610 2.202 -21.583 1.00 90.25 114 ILE A CA 1
ATOM 863 C C . ILE A 1 114 ? -1.942 0.936 -21.047 1.00 90.25 114 ILE A C 1
ATOM 865 O O . ILE A 1 114 ? -0.721 0.870 -20.931 1.00 90.25 114 ILE A O 1
ATOM 869 N N . LYS A 1 115 ? -2.727 -0.117 -20.794 1.00 91.00 115 LYS A N 1
ATOM 870 C CA . LYS A 1 115 ? -2.210 -1.404 -20.302 1.00 91.00 115 LYS A CA 1
ATOM 871 C C . LYS A 1 115 ? -1.233 -2.049 -21.286 1.00 91.00 115 LYS A C 1
ATOM 873 O O . LYS A 1 115 ? -0.187 -2.549 -20.873 1.00 91.00 115 LYS A O 1
ATOM 878 N N . LYS A 1 116 ? -1.527 -1.982 -22.589 1.00 94.44 116 LYS A N 1
ATOM 879 C CA . LYS A 1 116 ? -0.621 -2.427 -23.657 1.00 94.44 116 LYS A CA 1
ATOM 880 C C . LYS A 1 116 ? 0.674 -1.610 -23.673 1.00 94.44 116 LYS A C 1
ATOM 882 O O . LYS A 1 116 ? 1.747 -2.198 -23.799 1.00 94.44 116 LYS A O 1
ATOM 887 N N . GLY A 1 117 ? 0.582 -0.287 -23.524 1.00 94.12 117 GLY A N 1
ATOM 888 C CA . GLY A 1 117 ? 1.735 0.608 -23.406 1.00 94.12 117 GLY A CA 1
ATOM 889 C C . GLY A 1 117 ? 2.612 0.256 -22.205 1.00 94.12 117 GLY A C 1
ATOM 890 O O . GLY A 1 117 ? 3.792 -0.033 -22.379 1.00 94.12 117 GLY A O 1
ATOM 891 N N . ASN A 1 118 ? 2.012 0.153 -21.017 1.00 94.69 118 ASN A N 1
ATOM 892 C CA . ASN A 1 118 ? 2.694 -0.253 -19.789 1.00 94.69 118 ASN A CA 1
ATOM 893 C C . ASN A 1 118 ? 3.408 -1.603 -19.955 1.00 94.69 118 ASN A C 1
ATOM 895 O O . ASN A 1 118 ? 4.592 -1.720 -19.652 1.00 94.69 118 ASN A O 1
ATOM 899 N N . ARG A 1 119 ? 2.723 -2.608 -20.520 1.00 96.69 119 ARG A N 1
ATOM 900 C CA . ARG A 1 119 ? 3.319 -3.926 -20.768 1.00 96.69 119 ARG A CA 1
ATOM 901 C C . ARG A 1 119 ? 4.503 -3.863 -21.735 1.00 96.69 119 ARG A C 1
ATOM 903 O O . ARG A 1 119 ? 5.490 -4.569 -21.546 1.00 96.69 119 ARG A O 1
ATOM 910 N N . LYS A 1 120 ? 4.419 -3.030 -22.775 1.00 97.62 120 LYS A N 1
ATOM 911 C CA . LYS A 1 120 ? 5.529 -2.817 -23.709 1.00 97.62 120 LYS A CA 1
ATOM 912 C C . LYS A 1 120 ? 6.723 -2.172 -23.000 1.00 97.62 120 LYS A C 1
ATOM 914 O O . LYS A 1 120 ? 7.842 -2.627 -23.211 1.00 97.62 120 LYS A O 1
ATOM 919 N N . CYS A 1 121 ? 6.490 -1.169 -22.154 1.00 97.19 121 CYS A N 1
ATOM 920 C CA . CYS A 1 121 ? 7.546 -0.521 -21.377 1.00 97.19 121 CYS A CA 1
ATOM 921 C C . CYS A 1 121 ? 8.236 -1.496 -20.413 1.00 97.19 121 CYS A C 1
ATOM 923 O O . CYS A 1 121 ? 9.461 -1.543 -20.399 1.00 97.19 121 CYS A O 1
ATOM 925 N N . GLU A 1 122 ? 7.478 -2.322 -19.683 1.00 97.19 122 GLU A N 1
ATOM 926 C CA . GLU A 1 122 ? 8.030 -3.367 -18.801 1.00 97.19 122 GLU A CA 1
ATOM 927 C C . GLU A 1 122 ? 8.965 -4.324 -19.553 1.00 97.19 122 GLU A C 1
ATOM 929 O O . GLU A 1 122 ? 10.067 -4.620 -19.094 1.00 97.19 122 GLU A O 1
ATOM 934 N N . ILE A 1 123 ? 8.531 -4.806 -20.724 1.00 98.31 123 ILE A N 1
ATOM 935 C CA . ILE A 1 123 ? 9.322 -5.730 -21.547 1.00 98.31 123 ILE A CA 1
ATOM 936 C C . ILE A 1 123 ? 10.597 -5.042 -22.042 1.00 98.31 123 ILE A C 1
ATOM 938 O O . ILE A 1 123 ? 11.681 -5.598 -21.891 1.00 98.31 123 ILE A O 1
ATOM 942 N N . LEU A 1 124 ? 10.477 -3.832 -22.597 1.00 98.19 124 LEU A N 1
ATOM 943 C CA . LEU A 1 124 ? 11.619 -3.095 -23.135 1.00 98.19 124 LEU A CA 1
ATOM 944 C C . LEU A 1 124 ? 12.641 -2.747 -22.053 1.00 98.19 124 LEU A C 1
ATOM 946 O O . LEU A 1 124 ? 13.832 -2.902 -22.300 1.00 98.19 124 LEU A O 1
ATOM 950 N N . LEU A 1 125 ? 12.204 -2.317 -20.864 1.00 98.06 125 LEU A N 1
ATOM 951 C CA . LEU A 1 125 ? 13.127 -2.002 -19.773 1.00 98.06 125 LEU A CA 1
ATOM 952 C C . LEU A 1 125 ? 13.881 -3.237 -19.306 1.00 98.06 125 LEU A C 1
ATOM 954 O O . LEU A 1 125 ? 15.106 -3.204 -19.236 1.00 98.06 125 LEU A O 1
ATOM 958 N N . ARG A 1 126 ? 13.177 -4.352 -19.100 1.00 98.12 126 ARG A N 1
ATOM 959 C CA . ARG A 1 126 ? 13.812 -5.628 -18.763 1.00 98.12 126 ARG A CA 1
ATOM 960 C C . ARG A 1 126 ? 14.840 -6.047 -19.818 1.00 98.12 126 ARG A C 1
ATOM 962 O O . ARG A 1 126 ? 15.922 -6.525 -19.479 1.00 98.12 126 ARG A O 1
ATOM 969 N N . ASP A 1 127 ? 14.508 -5.900 -21.098 1.00 98.31 127 ASP A N 1
ATOM 970 C CA . ASP A 1 127 ? 15.393 -6.298 -22.191 1.00 98.31 127 ASP A CA 1
ATOM 971 C C . ASP A 1 127 ? 16.623 -5.369 -22.283 1.00 98.31 127 ASP A C 1
ATOM 973 O O . ASP A 1 127 ? 17.746 -5.855 -22.446 1.00 98.31 127 ASP A O 1
ATOM 977 N N . VAL A 1 128 ? 16.441 -4.055 -22.093 1.00 97.94 128 VAL A N 1
ATOM 978 C CA . VAL A 1 128 ? 17.533 -3.069 -22.015 1.00 97.94 128 VAL A CA 1
ATOM 979 C C . VAL A 1 128 ? 18.456 -3.370 -20.843 1.00 97.94 128 VAL A C 1
ATOM 981 O O . VAL A 1 128 ? 19.665 -3.449 -21.046 1.00 97.94 128 VAL A O 1
ATOM 984 N N . GLU A 1 129 ? 17.922 -3.596 -19.642 1.00 97.69 129 GLU A N 1
ATOM 985 C CA . GLU A 1 129 ? 18.725 -3.950 -18.467 1.00 97.69 129 GLU A CA 1
ATOM 986 C C . GLU A 1 129 ? 19.525 -5.226 -18.703 1.00 97.69 129 GLU A C 1
ATOM 988 O O . GLU A 1 129 ? 20.723 -5.276 -18.412 1.00 97.69 129 GLU A O 1
ATOM 993 N N . ARG A 1 130 ? 18.897 -6.246 -19.298 1.00 97.94 130 ARG A N 1
ATOM 994 C CA . ARG A 1 130 ? 19.557 -7.516 -19.605 1.00 97.94 130 ARG A CA 1
ATOM 995 C C . ARG A 1 130 ? 20.725 -7.322 -20.566 1.00 97.94 130 ARG A C 1
ATOM 997 O O . ARG A 1 130 ? 21.830 -7.779 -20.277 1.00 97.94 130 ARG A O 1
ATOM 1004 N N . VAL A 1 131 ? 20.510 -6.648 -21.695 1.00 97.12 131 VAL A N 1
ATOM 1005 C CA . VAL A 1 131 ? 21.565 -6.424 -22.697 1.00 97.12 131 VAL A CA 1
ATOM 1006 C C . VAL A 1 131 ? 22.650 -5.498 -22.153 1.00 97.12 131 VAL A C 1
ATOM 1008 O O . VAL A 1 131 ? 23.838 -5.776 -22.328 1.00 97.12 131 VAL A O 1
ATOM 1011 N N . ALA A 1 132 ? 22.271 -4.433 -21.447 1.00 96.44 132 ALA A N 1
ATOM 1012 C CA . ALA A 1 132 ? 23.210 -3.493 -20.854 1.00 96.44 132 ALA A CA 1
ATOM 1013 C C . ALA A 1 132 ? 24.087 -4.157 -19.784 1.00 96.44 132 ALA A C 1
ATOM 1015 O O . ALA A 1 132 ? 25.287 -3.882 -19.733 1.00 96.44 132 ALA A O 1
ATOM 1016 N N . THR A 1 133 ? 23.517 -5.054 -18.975 1.00 96.75 133 THR A N 1
ATOM 1017 C CA . THR A 1 133 ? 24.250 -5.840 -17.972 1.00 96.75 133 THR A CA 1
ATOM 1018 C C . THR A 1 133 ? 25.185 -6.851 -18.628 1.00 96.75 133 THR A C 1
ATOM 1020 O O . THR A 1 133 ? 26.351 -6.948 -18.263 1.00 96.75 133 THR A O 1
ATOM 1023 N N . LEU A 1 134 ? 24.724 -7.579 -19.649 1.00 96.38 134 LEU A N 1
ATOM 1024 C CA . LEU A 1 134 ? 25.598 -8.496 -20.387 1.00 96.38 134 LEU A CA 1
ATOM 1025 C C . LEU A 1 134 ? 26.770 -7.751 -21.034 1.00 96.38 134 LEU A C 1
ATOM 1027 O O . LEU A 1 134 ? 27.910 -8.197 -20.949 1.00 96.38 134 LEU A O 1
ATOM 1031 N N . THR A 1 135 ? 26.510 -6.585 -21.620 1.00 95.19 135 THR A N 1
ATOM 1032 C CA . THR A 1 135 ? 27.548 -5.762 -22.253 1.00 95.19 135 THR A CA 1
ATOM 1033 C C . THR A 1 135 ? 28.541 -5.218 -21.226 1.00 95.19 135 THR A C 1
ATOM 1035 O O . THR A 1 135 ? 29.740 -5.192 -21.491 1.00 95.19 135 THR A O 1
ATOM 1038 N N . SER A 1 136 ? 28.083 -4.813 -20.036 1.00 94.38 136 SER A N 1
ATOM 1039 C CA . SER A 1 136 ? 28.981 -4.321 -18.984 1.00 94.38 136 SER A CA 1
ATOM 1040 C C . SER A 1 136 ? 29.901 -5.414 -18.429 1.00 94.38 136 SER A C 1
ATOM 1042 O O . SER A 1 136 ? 31.047 -5.104 -18.100 1.00 94.38 136 SER A O 1
ATOM 1044 N N . LEU A 1 137 ? 29.438 -6.670 -18.386 1.00 94.06 137 LEU A N 1
ATOM 1045 C CA . LEU A 1 137 ? 30.205 -7.828 -17.913 1.00 94.06 137 LEU A CA 1
ATOM 1046 C C . LEU A 1 137 ? 31.138 -8.422 -18.979 1.00 94.06 137 LEU A C 1
ATOM 1048 O O . LEU A 1 137 ? 32.252 -8.826 -18.657 1.00 94.06 137 LEU A O 1
ATOM 1052 N N . LEU A 1 138 ? 30.693 -8.490 -20.237 1.00 94.25 138 LEU A N 1
ATOM 1053 C CA . LEU A 1 138 ? 31.397 -9.195 -21.319 1.00 94.25 138 LEU A CA 1
ATOM 1054 C C . LEU A 1 138 ? 32.279 -8.284 -22.184 1.00 94.25 13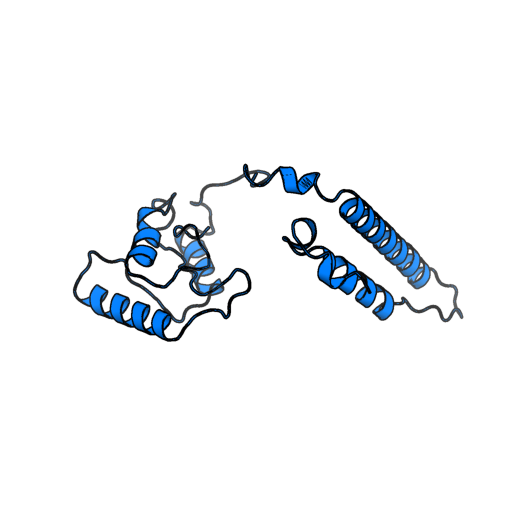8 LEU A C 1
ATOM 1056 O O . LEU A 1 138 ? 32.876 -8.752 -23.156 1.00 94.25 138 LEU A O 1
ATOM 1060 N N . LYS A 1 139 ? 32.363 -6.984 -21.874 1.00 87.31 139 LYS A N 1
ATOM 1061 C CA . LYS A 1 139 ? 33.132 -6.033 -22.686 1.00 87.31 139 LYS A CA 1
ATOM 1062 C C . LYS A 1 139 ? 34.617 -6.434 -22.798 1.00 87.31 139 LYS A C 1
ATOM 1064 O O . LYS A 1 139 ? 35.255 -6.709 -21.779 1.00 87.31 139 LYS A O 1
ATOM 1069 N N . PRO A 1 140 ? 35.209 -6.415 -24.010 1.00 84.38 140 PRO A N 1
ATOM 1070 C CA . PRO A 1 140 ? 36.638 -6.650 -24.189 1.00 84.38 140 PRO A CA 1
ATOM 1071 C C . PRO A 1 140 ? 37.500 -5.627 -23.440 1.00 84.38 140 PRO A C 1
ATOM 1073 O O . PRO A 1 140 ? 37.100 -4.476 -23.231 1.00 84.38 140 PRO A O 1
ATOM 1076 N N . LYS A 1 141 ? 38.727 -6.024 -23.083 1.00 80.69 141 LYS A N 1
ATOM 1077 C CA . LYS A 1 141 ? 39.719 -5.100 -22.514 1.00 80.69 141 LYS A CA 1
ATOM 1078 C C . LYS A 1 141 ? 39.945 -3.930 -23.480 1.00 80.69 141 LYS A C 1
ATOM 1080 O O . LYS A 1 141 ? 40.201 -4.148 -24.659 1.00 80.69 141 LYS A O 1
ATOM 1085 N N . GLY A 1 142 ? 39.842 -2.703 -22.969 1.00 79.56 142 GLY A N 1
ATOM 1086 C CA . GLY A 1 142 ? 39.963 -1.468 -23.755 1.00 79.56 142 GLY A CA 1
ATOM 1087 C C . GLY A 1 142 ? 38.632 -0.851 -24.201 1.00 79.56 142 GLY A C 1
ATOM 1088 O O . GLY A 1 142 ? 38.629 0.283 -24.669 1.00 79.56 142 GLY A O 1
ATOM 1089 N N . HIS A 1 143 ? 37.495 -1.532 -24.012 1.00 86.00 143 HIS A N 1
ATOM 1090 C CA . HIS A 1 143 ? 36.183 -0.955 -24.310 1.00 86.00 143 HIS A CA 1
ATOM 1091 C C . HIS A 1 143 ? 35.676 -0.073 -23.155 1.00 86.00 143 HIS A C 1
ATOM 1093 O O . HIS A 1 143 ? 35.616 -0.497 -21.998 1.00 86.00 143 HIS A O 1
ATOM 1099 N N . SER A 1 144 ? 35.238 1.146 -23.473 1.00 88.94 144 SER A N 1
ATOM 1100 C CA . SER A 1 144 ? 34.801 2.165 -22.503 1.00 88.94 144 SER A CA 1
ATOM 1101 C C . SER A 1 144 ? 33.315 2.095 -22.131 1.00 88.94 144 SER A C 1
ATOM 1103 O O . SER A 1 144 ? 32.786 3.036 -21.547 1.00 88.94 144 SER A O 1
ATOM 1105 N N . TYR 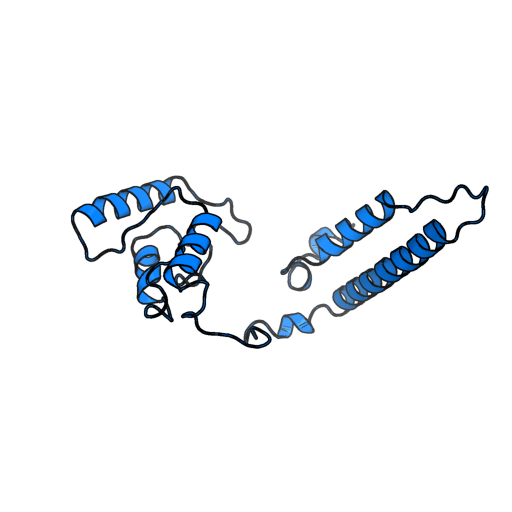A 1 145 ? 32.616 0.998 -22.447 1.00 93.50 145 TYR A N 1
ATOM 1106 C CA . TYR A 1 145 ? 31.182 0.896 -22.160 1.00 93.50 145 TYR A CA 1
ATOM 1107 C C . TYR A 1 145 ? 30.911 0.937 -20.648 1.00 93.50 145 TYR A C 1
ATOM 1109 O O . TYR A 1 145 ? 31.505 0.175 -19.874 1.00 93.50 145 TYR A O 1
ATOM 1117 N N . VAL A 1 146 ? 29.987 1.806 -20.241 1.00 93.69 146 VAL A N 1
ATOM 1118 C CA . VAL A 1 146 ? 29.513 1.968 -18.864 1.00 93.69 146 VAL A CA 1
ATOM 1119 C C . VAL A 1 146 ? 28.016 1.694 -18.851 1.00 93.69 146 VAL A C 1
ATOM 1121 O O . VAL A 1 146 ? 27.289 2.183 -19.712 1.00 93.69 146 VAL A O 1
ATOM 1124 N N . TYR A 1 147 ? 27.558 0.905 -17.878 1.00 96.31 147 TYR A N 1
ATOM 1125 C CA . TYR A 1 147 ? 26.136 0.629 -17.703 1.00 96.31 147 TYR A CA 1
ATOM 1126 C C . TYR A 1 147 ? 25.366 1.952 -17.532 1.00 96.31 147 TYR A C 1
ATOM 1128 O O . TYR A 1 147 ? 25.720 2.735 -16.644 1.00 96.31 147 TYR A O 1
ATOM 1136 N N . PRO A 1 148 ? 24.334 2.230 -18.347 1.00 96.75 148 PRO A N 1
ATOM 1137 C CA . PRO A 1 148 ? 23.658 3.522 -18.372 1.00 96.75 148 PRO A CA 1
ATOM 1138 C C . PRO A 1 148 ? 22.647 3.645 -17.221 1.00 96.75 148 PRO A C 1
ATOM 1140 O O . PRO A 1 148 ? 21.459 3.857 -17.449 1.00 96.75 148 PRO A O 1
ATOM 1143 N N . LYS A 1 149 ? 23.124 3.523 -15.974 1.00 97.25 149 LYS A N 1
ATOM 1144 C CA . LYS A 1 149 ? 22.294 3.477 -14.761 1.00 97.25 149 LYS A CA 1
ATOM 1145 C C . LYS A 1 149 ? 21.288 4.623 -14.705 1.00 97.25 149 LYS A C 1
ATOM 1147 O O . LYS A 1 149 ? 20.098 4.370 -14.614 1.00 97.25 149 LYS A O 1
ATOM 1152 N N . ARG A 1 150 ? 21.766 5.865 -14.829 1.00 98.12 150 ARG A N 1
ATOM 1153 C CA . ARG A 1 150 ? 20.913 7.057 -14.730 1.00 98.12 150 ARG A CA 1
ATOM 1154 C C . ARG A 1 150 ? 19.771 7.041 -15.751 1.00 98.12 150 ARG A C 1
ATOM 1156 O O . ARG A 1 150 ? 18.639 7.315 -15.393 1.00 98.12 150 ARG A O 1
ATOM 1163 N N . ALA A 1 151 ? 20.062 6.688 -17.003 1.00 97.81 151 ALA A N 1
ATOM 1164 C CA . ALA A 1 151 ? 19.044 6.659 -18.051 1.00 97.81 151 ALA A CA 1
ATOM 1165 C C . ALA A 1 151 ? 17.997 5.559 -17.806 1.00 97.81 151 ALA A C 1
ATOM 1167 O O . ALA A 1 151 ? 16.817 5.763 -18.069 1.00 97.81 151 ALA A O 1
ATOM 1168 N N . ILE A 1 152 ? 18.422 4.403 -17.289 1.00 97.94 152 ILE A N 1
ATOM 1169 C CA . ILE A 1 152 ? 17.517 3.305 -16.934 1.00 97.94 152 ILE A CA 1
ATOM 1170 C C . ILE A 1 152 ? 16.653 3.680 -15.722 1.00 97.94 152 ILE A C 1
ATOM 1172 O O . ILE A 1 152 ? 15.443 3.466 -15.770 1.00 97.94 152 ILE A O 1
ATOM 1176 N N . ASP A 1 153 ? 17.240 4.285 -14.685 1.00 98.25 153 ASP A N 1
ATOM 1177 C CA . ASP A 1 153 ? 16.516 4.764 -13.501 1.00 98.25 153 ASP A CA 1
ATOM 1178 C C . ASP A 1 153 ? 15.432 5.785 -13.903 1.00 98.25 153 ASP A C 1
ATOM 1180 O O . ASP A 1 153 ? 14.266 5.607 -13.563 1.00 98.25 153 ASP A O 1
ATOM 1184 N N . GLU A 1 154 ? 15.770 6.780 -14.734 1.00 97.94 154 GLU A N 1
ATOM 1185 C CA . GLU A 1 154 ? 14.810 7.769 -15.256 1.00 97.94 154 GLU A CA 1
ATOM 1186 C C . GLU A 1 154 ? 13.652 7.118 -16.040 1.00 97.94 154 GLU A C 1
ATOM 1188 O O . GLU A 1 154 ? 12.516 7.604 -16.023 1.00 97.94 154 GLU A O 1
ATOM 1193 N N . CYS A 1 155 ? 13.909 6.024 -16.763 1.00 97.12 155 CYS A N 1
ATOM 1194 C CA . CYS A 1 155 ? 12.850 5.281 -17.439 1.00 97.12 155 CYS A CA 1
ATOM 1195 C C . CYS A 1 155 ? 11.977 4.490 -16.457 1.00 97.12 155 CYS A C 1
ATOM 1197 O O . CYS A 1 155 ? 10.755 4.475 -16.623 1.00 97.12 155 CYS A O 1
ATOM 1199 N N . TRP A 1 156 ? 12.572 3.855 -15.444 1.00 97.75 156 TRP A N 1
ATOM 1200 C CA . TRP A 1 156 ? 11.827 3.156 -14.398 1.00 97.75 156 TRP A CA 1
ATOM 1201 C C . TRP A 1 156 ? 10.946 4.103 -13.595 1.00 97.75 156 TRP A C 1
ATOM 1203 O O . TRP A 1 156 ? 9.773 3.798 -13.405 1.00 97.75 156 TRP A O 1
ATOM 1213 N N . GLU A 1 157 ? 11.457 5.267 -13.200 1.00 96.69 157 GLU A N 1
ATOM 1214 C CA . GLU A 1 157 ? 10.687 6.301 -12.501 1.00 96.69 157 GLU A CA 1
ATOM 1215 C C . GLU A 1 157 ? 9.432 6.689 -13.294 1.00 96.69 157 GLU A C 1
ATOM 1217 O O . GLU A 1 157 ? 8.328 6.707 -12.749 1.00 96.69 157 GLU A O 1
ATOM 1222 N N . LYS A 1 158 ? 9.565 6.901 -14.610 1.00 94.19 158 LYS A N 1
ATOM 1223 C CA . LYS A 1 158 ? 8.427 7.203 -15.495 1.00 94.19 158 LYS A CA 1
ATOM 1224 C C . LYS A 1 158 ? 7.436 6.048 -15.597 1.00 94.19 158 LYS A C 1
ATOM 1226 O O . LYS A 1 158 ? 6.229 6.285 -15.617 1.00 94.19 158 LYS A O 1
ATOM 1231 N N . VAL A 1 159 ? 7.910 4.806 -15.688 1.00 94.50 159 VAL A N 1
ATOM 1232 C CA . VAL A 1 159 ? 7.020 3.637 -15.754 1.00 94.50 159 VAL A CA 1
ATOM 1233 C C . VAL A 1 159 ? 6.280 3.448 -14.435 1.00 94.50 159 VAL A C 1
ATOM 1235 O O . VAL A 1 159 ? 5.060 3.326 -14.452 1.00 94.50 159 VAL A O 1
ATOM 1238 N N . LEU A 1 160 ? 6.981 3.489 -13.302 1.00 95.25 160 LEU A N 1
ATOM 1239 C CA . LEU A 1 160 ? 6.401 3.297 -11.971 1.00 95.25 160 LEU A CA 1
ATOM 1240 C C . LEU A 1 160 ? 5.418 4.411 -11.601 1.00 95.25 160 LEU A C 1
ATOM 1242 O O . LEU A 1 160 ? 4.368 4.120 -11.031 1.00 95.25 160 LEU A O 1
ATOM 1246 N N . LEU A 1 161 ? 5.687 5.655 -12.012 1.00 92.56 161 LEU A N 1
ATOM 1247 C CA . LEU A 1 161 ? 4.735 6.761 -11.882 1.00 92.56 161 LEU A CA 1
ATOM 1248 C C . LEU A 1 161 ? 3.383 6.432 -12.543 1.00 92.56 161 LEU A C 1
ATOM 1250 O O . LEU A 1 161 ? 2.329 6.713 -11.982 1.00 92.56 161 LEU A O 1
ATOM 1254 N N . ASN A 1 162 ? 3.407 5.765 -13.701 1.00 90.00 162 ASN A N 1
ATOM 1255 C CA . ASN A 1 162 ? 2.209 5.345 -14.437 1.00 90.00 162 ASN A CA 1
ATOM 1256 C C . ASN A 1 162 ? 1.606 4.011 -13.942 1.00 90.00 162 ASN A C 1
ATOM 1258 O O . ASN A 1 162 ? 0.614 3.530 -14.496 1.00 90.00 162 ASN A O 1
ATOM 1262 N N . GLN A 1 163 ? 2.187 3.392 -12.911 1.00 92.50 163 GLN A N 1
ATOM 1263 C CA . GLN A 1 163 ? 1.694 2.154 -12.299 1.00 92.50 163 GLN A CA 1
ATOM 1264 C C . GLN A 1 163 ? 1.009 2.366 -10.947 1.00 92.50 163 GLN A C 1
ATOM 1266 O O . GLN A 1 163 ? 0.649 1.382 -10.300 1.00 92.50 163 GLN A O 1
ATOM 1271 N N . PHE A 1 164 ? 0.780 3.618 -10.541 1.00 89.81 164 PHE A N 1
ATOM 1272 C CA . PHE A 1 164 ? -0.046 3.922 -9.376 1.00 89.81 164 PHE A CA 1
ATOM 1273 C C . PHE A 1 164 ? -1.419 3.234 -9.472 1.00 89.81 164 PHE A C 1
ATOM 1275 O O . PHE A 1 164 ? -1.942 3.031 -10.574 1.00 89.81 164 PHE A O 1
ATOM 1282 N N . HIS A 1 165 ? -1.998 2.867 -8.325 1.00 86.12 165 HIS A N 1
ATOM 1283 C CA . HIS A 1 165 ? -3.178 1.998 -8.273 1.00 86.12 165 HIS A CA 1
ATOM 1284 C C . HIS A 1 165 ? -4.378 2.576 -9.041 1.00 86.12 165 HIS A C 1
ATOM 1286 O O . HIS A 1 165 ? -5.048 1.825 -9.748 1.00 86.12 165 HIS A O 1
ATOM 1292 N N . ASP A 1 166 ? -4.549 3.901 -9.032 1.00 79.00 166 ASP A N 1
ATOM 1293 C CA . ASP A 1 166 ? -5.577 4.596 -9.821 1.00 79.00 166 ASP A CA 1
ATOM 1294 C C . ASP A 1 166 ? -5.133 4.971 -11.238 1.00 79.00 166 ASP A C 1
ATOM 1296 O O . ASP A 1 166 ? -5.969 5.161 -12.122 1.00 79.00 166 ASP A O 1
ATOM 1300 N N . GLY A 1 167 ? -3.822 5.044 -11.495 1.00 57.56 167 GLY A N 1
ATOM 1301 C CA . GLY A 1 167 ? -3.253 5.493 -12.774 1.00 57.56 167 GLY A CA 1
ATOM 1302 C C . GLY A 1 167 ? -3.631 4.597 -13.959 1.00 57.56 167 GLY A C 1
ATOM 1303 O O . GLY A 1 167 ? -3.595 5.019 -15.113 1.00 57.56 167 GLY A O 1
ATOM 1304 N N . LYS A 1 168 ? -4.069 3.363 -13.690 1.00 54.12 168 LYS A N 1
ATOM 1305 C CA . LYS A 1 168 ? -4.616 2.450 -14.706 1.00 54.12 168 LYS A CA 1
ATOM 1306 C C . LYS A 1 168 ? -6.133 2.576 -14.891 1.00 54.12 168 LYS A C 1
ATOM 1308 O O . LYS A 1 168 ? -6.649 1.912 -15.800 1.00 54.12 168 LYS A O 1
ATOM 1313 N N . LEU A 1 169 ? -6.825 3.342 -14.038 1.00 52.41 169 LEU A N 1
ATOM 1314 C CA . LEU A 1 169 ? -8.247 3.174 -13.723 1.00 52.41 169 LEU A CA 1
ATOM 1315 C C . LEU A 1 169 ? -9.136 4.403 -13.872 1.00 52.41 169 LEU A C 1
ATOM 1317 O O . LEU A 1 169 ? -10.278 4.196 -14.269 1.00 52.41 169 LEU A O 1
ATOM 1321 N N . MET A 1 170 ? -8.679 5.633 -13.634 1.00 44.22 170 MET A N 1
ATOM 1322 C CA . MET A 1 170 ? -9.562 6.804 -13.754 1.00 44.22 170 MET A CA 1
ATOM 1323 C C . MET A 1 170 ? -8.786 8.090 -14.096 1.00 44.22 170 MET A C 1
ATOM 1325 O O . MET A 1 170 ? -7.751 8.385 -13.513 1.00 44.22 170 MET A O 1
ATOM 1329 N N . GLU A 1 171 ? -9.311 8.845 -15.066 1.00 47.44 171 GLU A N 1
ATOM 1330 C CA . GLU A 1 171 ? -9.124 10.296 -15.292 1.00 47.44 171 GLU A CA 1
ATOM 1331 C C . GLU A 1 171 ? -7.717 10.935 -15.339 1.00 47.44 171 GLU A C 1
ATOM 1333 O O . GLU A 1 171 ? -7.589 12.151 -15.232 1.00 47.44 171 GLU A O 1
ATOM 1338 N N . PHE A 1 172 ? -6.657 10.199 -15.669 1.00 45.97 172 PHE A N 1
ATOM 1339 C CA . PHE A 1 172 ? -5.353 10.830 -15.953 1.00 45.97 172 PHE A CA 1
ATOM 1340 C C . PHE A 1 172 ? -5.216 11.449 -17.362 1.00 45.97 172 PHE A C 1
ATOM 1342 O O . PHE A 1 172 ? -4.163 11.978 -17.716 1.00 45.97 172 PHE A O 1
ATOM 1349 N N . TRP A 1 173 ? -6.275 11.418 -18.180 1.00 42.25 173 TRP A N 1
ATOM 1350 C CA . TRP A 1 173 ? -6.248 11.928 -19.560 1.00 42.25 173 TRP A CA 1
ATOM 1351 C C . TRP A 1 173 ? -6.026 13.442 -19.648 1.00 42.25 173 TRP A C 1
ATOM 1353 O O . TRP A 1 173 ? -5.435 13.909 -20.612 1.00 42.25 173 TRP A O 1
ATOM 1363 N N . ARG A 1 174 ? -6.408 14.219 -18.624 1.00 47.03 174 ARG A N 1
ATOM 1364 C CA . ARG A 1 174 ? -6.162 15.672 -18.618 1.00 47.03 174 ARG A CA 1
ATOM 1365 C C . ARG A 1 174 ? -4.707 16.072 -18.365 1.00 47.03 174 ARG A C 1
ATOM 1367 O O . ARG A 1 174 ? -4.374 17.227 -18.593 1.00 47.03 174 ARG A O 1
ATOM 1374 N N . ILE A 1 175 ? -3.863 15.162 -17.880 1.00 54.91 175 ILE A N 1
ATOM 1375 C CA . ILE A 1 175 ? -2.472 15.475 -17.511 1.00 54.91 175 ILE A CA 1
ATOM 1376 C C . ILE A 1 175 ? -1.491 15.158 -18.653 1.00 54.91 175 ILE A C 1
ATOM 1378 O O . ILE A 1 175 ? -0.402 15.724 -18.686 1.00 54.91 175 ILE A O 1
ATOM 1382 N N . TYR A 1 176 ? -1.875 14.307 -19.610 1.00 50.59 176 TYR A N 1
ATOM 1383 C CA . TYR A 1 176 ? -0.968 13.801 -20.651 1.00 50.59 176 TYR A CA 1
ATOM 1384 C C . TYR A 1 176 ? -1.337 14.185 -22.095 1.00 50.59 176 TYR A C 1
ATOM 1386 O O . TYR A 1 176 ? -0.654 13.738 -23.012 1.00 50.59 176 TYR A O 1
ATOM 1394 N N . ASP A 1 177 ? -2.345 15.039 -22.308 1.00 40.62 177 ASP A N 1
ATOM 1395 C CA . ASP A 1 177 ? -2.513 15.764 -23.579 1.00 40.62 177 ASP A CA 1
ATOM 1396 C C . ASP A 1 177 ? -1.666 17.055 -23.560 1.00 40.62 177 ASP A C 1
ATOM 1398 O O . ASP A 1 177 ? -2.191 18.166 -23.459 1.00 40.62 177 ASP A O 1
ATOM 1402 N N . VAL A 1 178 ? -0.337 16.888 -23.625 1.00 38.44 178 VAL A N 1
ATOM 1403 C CA . VAL A 1 178 ? 0.641 17.894 -24.090 1.00 38.44 178 VAL A CA 1
ATOM 1404 C C . VAL A 1 178 ? 1.704 17.195 -24.928 1.00 38.44 178 VAL A C 1
ATOM 1406 O O . VAL A 1 178 ? 2.293 16.212 -24.423 1.00 38.44 178 VAL A O 1
#

Secondary structure (DSSP, 8-state):
--TTS-SSB---HHHHHHHHHT-TTTTT-------BSB-TT--B--HHHHHHHHHHHHHHTT-TTSPP---S--HHHHHHHHHHHTTTTTTSPPP-S-----S-GGGGTSSHHHHHHHHHHHHHHHHHHHHHHHHHHHPPTT------HHHHHHHHHHHHHTTSTTTTTS-THHHH--

InterPro domains:
  IPR000602 Glycoside hydrolase family 38, N-terminal domain [PF01074] (4-98)
  IPR011330 Glycoside hydrolase/deacetylase, beta/alpha-barrel [SSF88713] (29-105)
  IPR015341 Glycoside hydrolase family 38, central domain [PF09261] (102-166)
  IPR015341 Glycoside hydrolase family 38, central domain [SM00872] (102-170)
  IPR028995 Glycoside hydrolase families 57/38, central domain superfamily [SSF88688] (101-167)
  IPR037094 Glycoside hydrolase family 38, central domain superfamily [G3DSA:1.20.1270.50] (106-167)